Protein AF-A0A3L7VKY8-F1 (afdb_monomer)

Sequence (94 aa):
MIAQDALDLVRGVLFEVLVIAGPVMLIAMVVGLLLGVLQTAMQIQDTTVAIVPRLMLIGFALVLLLPWMAQRLVDYSRDLILDIPAVVSGNGSP

Radius of gyration: 21.09 Å; Cα contacts (8 Å, |Δi|>4): 16; chains: 1; bounding box: 46×22×63 Å

Structure (mmCIF, N/CA/C/O backbone):
data_AF-A0A3L7VKY8-F1
#
_entry.id   AF-A0A3L7VKY8-F1
#
loop_
_atom_site.group_PDB
_atom_site.id
_atom_site.type_symbol
_atom_site.label_atom_id
_atom_site.label_alt_id
_atom_site.label_comp_id
_atom_site.label_asym_id
_atom_site.label_entity_id
_atom_site.label_seq_id
_atom_site.pdbx_PDB_ins_code
_atom_site.Cartn_x
_atom_site.Cartn_y
_atom_site.Cartn_z
_atom_site.occupancy
_atom_site.B_iso_or_equiv
_atom_site.auth_seq_id
_atom_site.auth_comp_id
_atom_site.auth_asym_id
_atom_site.auth_atom_id
_atom_site.pdbx_PDB_model_num
ATOM 1 N N . MET A 1 1 ? 20.878 9.583 -26.443 1.00 57.47 1 MET A N 1
ATOM 2 C CA . MET A 1 1 ? 20.924 8.134 -26.171 1.00 57.47 1 MET A CA 1
ATOM 3 C C . MET A 1 1 ? 20.714 7.872 -24.690 1.00 57.47 1 MET A C 1
ATOM 5 O O . MET A 1 1 ? 19.560 7.923 -24.316 1.00 57.47 1 MET A O 1
ATOM 9 N N . ILE A 1 2 ? 21.732 7.838 -23.820 1.00 69.38 2 ILE A N 1
ATOM 10 C CA . ILE A 1 2 ? 21.561 7.524 -22.376 1.00 69.38 2 ILE A CA 1
ATOM 11 C C . ILE A 1 2 ? 20.489 8.334 -21.617 1.00 69.38 2 ILE A C 1
ATOM 13 O O . ILE A 1 2 ? 19.829 7.798 -20.734 1.00 69.38 2 ILE A O 1
ATOM 17 N N . ALA A 1 3 ? 20.286 9.613 -21.951 1.00 73.88 3 ALA A N 1
ATOM 18 C CA . ALA A 1 3 ? 19.243 10.425 -21.314 1.00 73.88 3 ALA A CA 1
ATOM 19 C C . ALA A 1 3 ? 17.811 10.053 -21.753 1.00 73.88 3 ALA A C 1
ATOM 21 O O . ALA A 1 3 ? 16.883 10.216 -20.971 1.00 73.88 3 ALA A O 1
ATOM 22 N N . GLN A 1 4 ? 17.624 9.570 -22.986 1.00 76.38 4 GLN A N 1
ATOM 23 C CA . GLN A 1 4 ? 16.317 9.134 -23.494 1.00 76.38 4 GLN A CA 1
ATOM 24 C C . GLN A 1 4 ? 15.975 7.743 -22.955 1.00 76.38 4 GLN A C 1
ATOM 26 O O . GLN A 1 4 ? 14.889 7.562 -22.420 1.00 76.38 4 GLN A O 1
ATOM 31 N N . ASP A 1 5 ? 16.948 6.829 -22.955 1.00 78.62 5 ASP A N 1
ATOM 32 C CA . ASP A 1 5 ? 16.776 5.474 -22.419 1.00 78.62 5 ASP A CA 1
ATOM 33 C C . ASP A 1 5 ? 16.416 5.510 -20.922 1.00 78.62 5 ASP A C 1
ATOM 35 O O . ASP A 1 5 ? 15.527 4.797 -20.461 1.00 78.62 5 ASP A O 1
ATOM 39 N N . ALA A 1 6 ? 17.042 6.415 -20.158 1.00 78.50 6 ALA A N 1
ATOM 40 C CA . ALA A 1 6 ? 16.701 6.634 -18.754 1.00 78.50 6 ALA A CA 1
ATOM 41 C C . ALA A 1 6 ? 15.267 7.166 -18.562 1.00 78.50 6 ALA A C 1
ATOM 43 O O . ALA A 1 6 ? 14.591 6.773 -17.611 1.00 78.50 6 ALA A O 1
ATOM 44 N N . LEU A 1 7 ? 14.790 8.050 -19.446 1.00 85.06 7 LEU A N 1
ATOM 45 C CA . LEU A 1 7 ? 13.429 8.592 -19.375 1.00 85.06 7 LEU A CA 1
ATOM 46 C C . LEU A 1 7 ? 12.374 7.534 -19.704 1.00 85.06 7 LEU A C 1
ATOM 48 O O . LEU A 1 7 ? 11.348 7.477 -19.023 1.00 85.06 7 LEU A O 1
ATOM 52 N N . ASP A 1 8 ? 12.629 6.686 -20.698 1.00 84.31 8 ASP A N 1
ATOM 53 C CA . ASP A 1 8 ? 11.716 5.605 -21.073 1.00 84.31 8 ASP A CA 1
ATOM 54 C C . ASP A 1 8 ? 11.623 4.542 -19.972 1.00 84.31 8 ASP A C 1
ATOM 56 O O . ASP A 1 8 ? 10.520 4.112 -19.621 1.00 84.31 8 ASP A O 1
ATOM 60 N N . LEU A 1 9 ? 12.749 4.218 -19.328 1.00 82.62 9 LEU A N 1
ATOM 61 C CA . LEU A 1 9 ? 12.781 3.333 -18.164 1.00 82.62 9 LEU A CA 1
ATOM 62 C C . LEU A 1 9 ? 11.924 3.888 -17.018 1.00 82.62 9 LEU A C 1
ATOM 64 O O . LEU A 1 9 ? 11.038 3.207 -16.504 1.00 82.62 9 LEU A O 1
ATOM 68 N N . VAL A 1 10 ? 12.144 5.157 -16.652 1.00 84.25 10 VAL A N 1
ATOM 69 C CA . VAL A 1 10 ? 11.392 5.836 -15.584 1.00 84.25 10 VAL A CA 1
ATOM 70 C C . VAL A 1 10 ? 9.901 5.889 -15.912 1.00 84.25 10 VAL A C 1
ATOM 72 O O . VAL A 1 10 ? 9.071 5.668 -15.031 1.00 84.25 10 VAL A O 1
ATOM 75 N N . ARG A 1 11 ? 9.535 6.136 -17.174 1.00 86.69 11 ARG A N 1
ATOM 76 C CA . ARG A 1 11 ? 8.137 6.120 -17.614 1.00 86.69 11 ARG A CA 1
ATOM 77 C C . ARG A 1 11 ? 7.505 4.737 -17.457 1.00 86.69 11 ARG A C 1
ATOM 79 O O . ARG A 1 11 ? 6.369 4.659 -16.993 1.00 86.69 11 ARG A O 1
ATOM 86 N N . GLY A 1 12 ? 8.231 3.673 -17.803 1.00 84.25 12 GLY A N 1
ATOM 87 C CA . GLY A 1 12 ? 7.794 2.290 -17.600 1.00 84.25 12 GLY A CA 1
ATOM 88 C C . GLY A 1 12 ? 7.560 1.973 -16.122 1.00 84.25 12 GLY A C 1
ATOM 89 O O . GLY A 1 12 ? 6.490 1.481 -15.769 1.00 84.25 12 GLY A O 1
ATOM 90 N N . VAL A 1 13 ? 8.503 2.354 -15.250 1.00 84.31 13 VAL A N 1
ATOM 91 C CA . VAL A 1 13 ? 8.358 2.204 -13.789 1.00 84.31 13 VAL A CA 1
ATOM 92 C C . VAL A 1 13 ? 7.109 2.933 -13.293 1.00 84.31 13 VAL A C 1
ATOM 94 O O . VAL A 1 13 ? 6.303 2.362 -12.565 1.00 84.31 13 VAL A O 1
ATOM 97 N N . LEU A 1 14 ? 6.929 4.200 -13.682 1.00 87.25 14 LEU A N 1
ATOM 98 C CA . LEU A 1 14 ? 5.791 5.009 -13.240 1.00 87.25 14 LEU A CA 1
ATOM 99 C C . LEU A 1 14 ? 4.454 4.412 -13.685 1.00 87.25 14 LEU A C 1
ATOM 101 O O . LEU A 1 14 ? 3.488 4.449 -12.923 1.00 87.25 14 LEU A O 1
ATOM 105 N N . PHE A 1 15 ? 4.393 3.859 -14.897 1.00 88.38 15 PHE A N 1
ATOM 106 C CA . PHE A 1 15 ? 3.186 3.217 -15.400 1.00 88.38 15 PHE A CA 1
ATOM 107 C C . PHE A 1 15 ? 2.871 1.928 -14.636 1.00 88.38 15 PHE A C 1
ATOM 109 O O . PHE A 1 15 ? 1.730 1.741 -14.217 1.00 88.38 15 PHE A O 1
ATOM 116 N N . GLU A 1 16 ? 3.874 1.085 -14.376 1.00 86.06 16 GLU A N 1
ATOM 117 C CA . GLU A 1 16 ? 3.676 -0.137 -13.594 1.00 86.06 16 GLU A CA 1
ATOM 118 C C . GLU A 1 16 ? 3.227 0.194 -12.165 1.00 86.06 16 GLU A C 1
ATOM 120 O O . GLU A 1 16 ? 2.257 -0.374 -11.668 1.00 86.06 16 GLU A O 1
ATOM 125 N N . VAL A 1 17 ? 3.846 1.194 -11.527 1.00 86.19 17 VAL A N 1
ATOM 126 C CA . VAL A 1 17 ? 3.429 1.679 -10.202 1.00 86.19 17 VAL A CA 1
ATOM 127 C C . VAL A 1 17 ? 1.987 2.180 -10.224 1.00 86.19 17 VAL A C 1
ATOM 129 O O . VAL A 1 17 ? 1.241 1.902 -9.289 1.00 86.19 17 VAL A O 1
ATOM 132 N N . LEU A 1 18 ? 1.561 2.884 -11.276 1.00 88.44 18 LEU A N 1
ATOM 133 C CA . LEU A 1 18 ? 0.186 3.367 -11.402 1.00 88.44 18 LEU A CA 1
ATOM 134 C C . LEU A 1 18 ? -0.819 2.210 -11.537 1.00 88.44 18 LEU A C 1
ATOM 136 O O . LEU A 1 18 ? -1.870 2.227 -10.892 1.00 88.44 18 LEU A O 1
ATOM 140 N N . VAL A 1 19 ? -0.482 1.187 -12.328 1.00 86.25 19 VAL A N 1
ATOM 141 C CA . VAL A 1 19 ? -1.285 -0.038 -12.485 1.00 86.25 19 VAL A CA 1
ATOM 142 C C . VAL A 1 19 ? -1.348 -0.828 -11.179 1.00 86.25 19 VAL A C 1
ATOM 144 O O . VAL A 1 19 ? -2.412 -1.342 -10.836 1.00 86.25 19 VAL A O 1
ATOM 147 N N . ILE A 1 20 ? -0.249 -0.884 -10.421 1.00 86.06 20 ILE A N 1
ATOM 148 C CA . ILE A 1 20 ? -0.204 -1.496 -9.088 1.00 86.06 20 ILE A CA 1
ATOM 149 C C . ILE A 1 20 ? -1.067 -0.698 -8.100 1.00 86.06 20 ILE A C 1
ATOM 151 O O . ILE A 1 20 ? -1.863 -1.268 -7.354 1.00 86.06 20 ILE A O 1
ATOM 155 N N . ALA A 1 21 ? -0.943 0.630 -8.108 1.00 85.12 21 ALA A N 1
ATOM 156 C CA . ALA A 1 21 ? -1.634 1.516 -7.181 1.00 85.12 21 ALA A CA 1
ATOM 157 C C . ALA A 1 21 ? -3.156 1.509 -7.375 1.00 85.12 21 ALA A C 1
ATOM 159 O O . ALA A 1 21 ? -3.878 1.594 -6.387 1.00 85.12 21 ALA A O 1
ATOM 160 N N . GLY A 1 22 ? -3.661 1.363 -8.604 1.00 88.44 22 GLY A N 1
ATOM 161 C CA . GLY A 1 22 ? -5.100 1.371 -8.906 1.00 88.44 22 GLY A CA 1
ATOM 162 C C . GLY A 1 22 ? -5.952 0.430 -8.030 1.00 88.44 22 GLY A C 1
ATOM 163 O O . GLY A 1 22 ? -6.793 0.903 -7.259 1.00 88.44 22 GLY A O 1
ATOM 164 N N . PRO A 1 23 ? -5.759 -0.899 -8.099 1.00 82.06 23 PRO A N 1
ATOM 165 C CA . PRO A 1 23 ? -6.515 -1.852 -7.288 1.00 82.06 23 PRO A CA 1
ATOM 166 C C . PRO A 1 23 ? -6.161 -1.770 -5.798 1.00 82.06 23 PRO A C 1
ATOM 168 O O . PRO A 1 23 ? -7.050 -1.937 -4.965 1.00 82.06 23 PRO A O 1
ATOM 171 N N . VAL A 1 24 ? -4.909 -1.447 -5.443 1.00 84.94 24 VAL A N 1
ATOM 172 C CA . VAL A 1 24 ? -4.504 -1.225 -4.042 1.00 84.94 24 VAL A CA 1
ATOM 173 C C . VAL A 1 24 ? -5.337 -0.106 -3.417 1.00 84.94 24 VAL A C 1
ATOM 175 O O . VAL A 1 24 ? -5.861 -0.255 -2.315 1.00 84.94 24 VAL A O 1
ATOM 178 N N . MET A 1 25 ? -5.500 1.000 -4.139 1.00 89.19 25 MET A N 1
ATOM 179 C CA . MET A 1 25 ? -6.228 2.181 -3.689 1.00 89.19 25 MET A CA 1
ATOM 180 C C . MET A 1 25 ? -7.731 1.907 -3.576 1.00 89.19 25 MET A C 1
ATOM 182 O O . MET A 1 25 ? -8.353 2.335 -2.605 1.00 89.19 25 MET A O 1
ATOM 186 N N . LEU A 1 26 ? -8.304 1.129 -4.501 1.00 88.56 26 LEU A N 1
ATOM 187 C CA . LEU A 1 26 ? -9.702 0.694 -4.427 1.00 88.56 26 LEU A CA 1
ATOM 188 C C . LEU A 1 26 ? -9.947 -0.169 -3.182 1.00 88.56 26 LEU A C 1
ATOM 190 O O . LEU A 1 26 ? -10.880 0.099 -2.424 1.00 88.56 26 LEU A O 1
ATOM 194 N N . ILE A 1 27 ? -9.085 -1.158 -2.923 1.00 85.19 27 ILE A N 1
ATOM 195 C CA . ILE A 1 27 ? -9.211 -2.004 -1.730 1.00 85.19 27 ILE A CA 1
ATOM 196 C C . ILE A 1 27 ? -9.014 -1.171 -0.460 1.00 85.19 27 ILE A C 1
ATOM 198 O O . ILE A 1 27 ? -9.810 -1.284 0.471 1.00 85.19 27 ILE A O 1
ATOM 202 N N . ALA A 1 28 ? -8.014 -0.287 -0.427 1.00 84.75 28 ALA A N 1
ATOM 203 C CA . ALA A 1 28 ? -7.781 0.611 0.701 1.00 84.75 28 ALA A CA 1
ATOM 204 C C . ALA A 1 28 ? -8.993 1.515 0.978 1.00 84.75 28 ALA A C 1
ATOM 206 O O . ALA A 1 28 ? -9.338 1.736 2.138 1.00 84.75 28 ALA A O 1
ATOM 207 N N . MET A 1 29 ? -9.677 1.990 -0.067 1.00 90.75 29 MET A N 1
ATOM 208 C CA . MET A 1 29 ? -10.887 2.799 0.064 1.00 90.75 29 MET A CA 1
ATOM 209 C C . MET A 1 29 ? -12.047 1.993 0.656 1.00 90.75 29 MET A C 1
ATOM 211 O O . MET A 1 29 ? -12.692 2.455 1.595 1.00 90.75 29 MET A O 1
ATOM 215 N N . VAL A 1 30 ? -12.292 0.776 0.157 1.00 89.19 30 VAL A N 1
ATOM 216 C CA . VAL A 1 30 ? -13.350 -0.111 0.673 1.00 89.19 30 VAL A CA 1
ATOM 217 C C . VAL A 1 30 ? -13.080 -0.490 2.128 1.00 89.19 30 VAL A C 1
ATOM 219 O O . VAL A 1 30 ? -13.964 -0.373 2.974 1.00 89.19 30 VAL A O 1
ATOM 222 N N . VAL A 1 31 ? -11.849 -0.891 2.445 1.00 85.25 31 VAL A N 1
ATOM 223 C CA . VAL A 1 31 ? -11.443 -1.255 3.810 1.00 85.25 3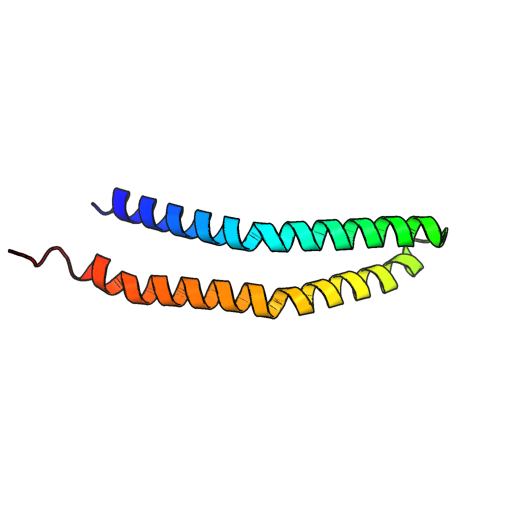1 VAL A CA 1
ATOM 224 C C . VAL A 1 31 ? -11.518 -0.045 4.741 1.00 85.25 31 VAL A C 1
ATOM 226 O O . VAL A 1 31 ? -12.024 -0.164 5.855 1.00 85.25 31 VAL A O 1
ATOM 229 N N . GLY A 1 32 ? -11.072 1.130 4.290 1.00 84.50 32 GLY A N 1
ATOM 230 C CA . GLY A 1 32 ? -11.158 2.378 5.049 1.00 84.50 32 GLY A CA 1
ATOM 231 C C . GLY A 1 32 ? -12.600 2.794 5.337 1.00 84.50 32 GLY A C 1
ATOM 232 O O . GLY A 1 32 ? -12.912 3.184 6.462 1.00 84.50 32 GLY A O 1
ATOM 233 N N . LEU A 1 33 ? -13.494 2.639 4.358 1.00 88.81 33 LEU A N 1
ATOM 234 C CA . LEU A 1 33 ? -14.922 2.897 4.523 1.00 88.81 33 LEU A CA 1
ATOM 235 C C . LEU A 1 33 ? -15.555 1.931 5.531 1.00 88.81 33 LEU A C 1
ATOM 237 O O . LEU A 1 33 ? -16.239 2.373 6.452 1.00 88.81 33 LEU A O 1
ATOM 241 N N . LEU A 1 34 ? -15.296 0.626 5.393 1.00 85.44 34 LEU A N 1
ATOM 242 C CA . LEU A 1 34 ? -15.786 -0.393 6.326 1.00 85.44 34 LEU A CA 1
ATOM 243 C C . LEU A 1 34 ? -15.310 -0.111 7.753 1.00 85.44 34 LEU A C 1
ATOM 245 O O . LEU A 1 34 ? -16.106 -0.156 8.688 1.00 85.44 34 LEU A O 1
ATOM 249 N N . LEU A 1 35 ? -14.034 0.243 7.918 1.00 81.44 35 LEU A N 1
ATOM 250 C CA . LEU A 1 35 ? -13.468 0.625 9.209 1.00 81.44 35 LEU A CA 1
ATOM 251 C C . LEU A 1 35 ? -14.148 1.857 9.807 1.00 81.44 35 LEU A C 1
ATOM 253 O O . LEU A 1 35 ? -14.462 1.844 10.995 1.00 81.44 35 LEU A O 1
ATOM 257 N N . GLY A 1 36 ? -14.404 2.889 8.999 1.00 82.69 36 GLY A N 1
ATOM 258 C CA . GLY A 1 36 ? -15.100 4.096 9.445 1.00 82.69 36 GLY A CA 1
ATOM 259 C C . GLY A 1 36 ? -16.514 3.792 9.940 1.00 82.69 36 GLY A C 1
ATOM 260 O O . GLY A 1 36 ? -16.890 4.213 11.031 1.00 82.69 36 GLY A O 1
ATOM 261 N N . VAL A 1 37 ? -17.266 2.981 9.189 1.00 86.00 37 VAL A N 1
ATOM 262 C CA . VAL A 1 37 ? -18.623 2.567 9.576 1.00 86.00 37 VAL A CA 1
ATOM 263 C C . VAL A 1 37 ? -18.603 1.717 10.845 1.00 86.00 37 VAL A C 1
ATOM 265 O O . VAL A 1 37 ? -19.397 1.967 11.746 1.00 86.00 37 VAL A O 1
ATOM 268 N N . LEU A 1 38 ? -17.688 0.750 10.957 1.00 79.69 38 LEU A N 1
ATOM 269 C CA . LEU A 1 38 ? -17.555 -0.091 12.151 1.00 79.69 38 LEU A CA 1
ATOM 270 C C . LEU A 1 38 ? -17.176 0.730 13.391 1.00 79.69 38 LEU A C 1
ATOM 272 O O . LEU A 1 38 ? -17.714 0.490 14.472 1.00 79.69 38 LEU A O 1
ATOM 276 N N . GLN A 1 39 ? -16.301 1.725 13.226 1.00 72.69 39 GLN A N 1
ATOM 277 C CA . GLN A 1 39 ? -15.918 2.641 14.296 1.00 72.69 39 GLN A CA 1
ATOM 278 C C . GLN A 1 39 ? -17.113 3.477 14.775 1.00 72.69 39 GLN A C 1
ATOM 280 O O . GLN A 1 39 ? -17.312 3.620 15.979 1.00 72.69 39 GLN A O 1
ATOM 285 N N . THR A 1 40 ? -17.934 3.996 13.855 1.00 79.81 40 THR A N 1
ATOM 286 C CA . THR A 1 40 ? -19.148 4.750 14.207 1.00 79.81 40 THR A CA 1
ATOM 287 C C . TH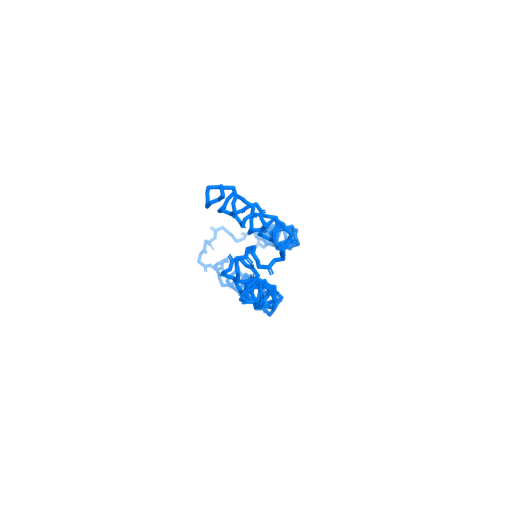R A 1 40 ? -20.232 3.851 14.811 1.00 79.81 40 THR A C 1
ATOM 289 O O . THR A 1 40 ? -20.864 4.232 15.794 1.00 79.81 40 THR A O 1
ATOM 292 N N . ALA A 1 41 ? -20.435 2.650 14.262 1.00 79.56 41 ALA A N 1
ATOM 293 C CA . ALA A 1 41 ? -21.500 1.735 14.669 1.00 79.56 41 ALA A CA 1
ATOM 294 C C . ALA A 1 41 ? -21.305 1.173 16.084 1.00 79.56 41 ALA A C 1
ATOM 296 O O . ALA A 1 41 ? -22.285 1.006 16.806 1.00 79.56 41 ALA A O 1
ATOM 297 N N . MET A 1 42 ? -20.064 0.909 16.509 1.00 76.56 42 MET A N 1
ATOM 298 C CA . MET A 1 42 ? -19.801 0.394 17.859 1.00 76.56 42 MET A CA 1
ATOM 299 C C . MET A 1 42 ? -19.857 1.467 18.960 1.00 76.56 42 MET A C 1
ATOM 301 O O . MET A 1 42 ? -19.753 1.113 20.128 1.00 76.56 42 MET A O 1
ATOM 305 N N . GLN A 1 43 ? -20.010 2.758 18.626 1.00 62.88 43 GLN A N 1
ATOM 306 C CA . GLN A 1 43 ? -19.999 3.879 19.587 1.00 62.88 43 GLN A CA 1
ATOM 307 C C . GLN A 1 43 ? -18.790 3.881 20.551 1.00 62.88 43 GLN A C 1
ATOM 309 O O . GLN A 1 43 ? -18.846 4.451 21.639 1.00 62.88 43 GLN A O 1
ATOM 314 N N . ILE A 1 44 ? -17.671 3.261 20.162 1.00 62.94 44 ILE A N 1
ATOM 315 C CA . ILE A 1 44 ? -16.455 3.205 20.978 1.00 62.94 44 ILE A CA 1
ATOM 316 C C . ILE A 1 44 ? -15.734 4.553 20.838 1.00 62.94 44 ILE A C 1
ATOM 318 O O . ILE A 1 44 ? -15.059 4.804 19.840 1.00 62.94 44 ILE A O 1
ATOM 322 N N . GLN A 1 45 ? -15.880 5.429 21.835 1.00 58.75 45 GLN A N 1
ATOM 323 C CA . GLN A 1 45 ? -15.081 6.659 21.963 1.00 58.75 45 GLN A CA 1
ATOM 324 C C . GLN A 1 45 ? -13.699 6.409 22.594 1.00 58.75 45 GLN A C 1
ATOM 326 O O . GLN A 1 45 ? -12.838 7.284 22.531 1.00 58.75 45 GLN A O 1
ATOM 331 N N . ASP A 1 46 ? -13.451 5.210 23.133 1.00 67.31 46 ASP A N 1
ATOM 332 C CA . ASP A 1 46 ? -12.142 4.805 23.647 1.00 67.31 46 ASP A CA 1
ATOM 333 C C . ASP A 1 46 ? -11.246 4.261 22.527 1.00 67.31 46 ASP A C 1
ATOM 335 O O . ASP A 1 46 ? -11.361 3.114 22.080 1.00 67.31 46 ASP A O 1
ATOM 339 N N . THR A 1 47 ? -10.292 5.085 22.095 1.00 63.16 47 THR A N 1
ATOM 340 C CA . THR A 1 47 ? -9.308 4.765 21.049 1.00 63.16 47 THR A CA 1
ATOM 341 C C . THR A 1 47 ? -8.543 3.462 21.307 1.00 63.16 47 THR A C 1
ATOM 343 O O . THR A 1 47 ? -8.154 2.802 20.348 1.00 63.16 47 THR A O 1
ATOM 346 N N . THR A 1 48 ? -8.385 3.032 22.563 1.00 74.06 48 THR A N 1
ATOM 347 C CA . THR A 1 48 ? -7.683 1.790 22.936 1.00 74.06 48 THR A CA 1
ATOM 348 C C . THR A 1 48 ? -8.389 0.523 22.442 1.00 74.06 48 THR A C 1
ATOM 350 O O . THR A 1 48 ? -7.733 -0.380 21.924 1.00 74.06 48 THR A O 1
ATOM 353 N N . VAL A 1 49 ? -9.720 0.446 22.549 1.00 74.00 49 VAL A N 1
ATOM 354 C CA . VAL A 1 49 ? -10.482 -0.753 22.142 1.00 74.00 49 VAL A CA 1
ATOM 355 C C . VAL A 1 49 ? -10.646 -0.804 20.622 1.00 74.00 49 VAL A C 1
ATOM 357 O O . VAL A 1 49 ? -10.614 -1.882 20.035 1.00 74.00 49 VAL A O 1
ATOM 360 N N . ALA A 1 50 ? -10.734 0.357 19.964 1.00 72.12 50 ALA A N 1
ATOM 361 C CA . ALA A 1 50 ? -10.843 0.455 18.508 1.00 72.12 50 ALA A CA 1
ATOM 362 C C . ALA A 1 50 ? -9.530 0.127 17.758 1.00 72.12 50 ALA A C 1
ATOM 364 O O . ALA A 1 50 ? -9.570 -0.197 16.569 1.00 72.12 50 ALA A O 1
ATOM 365 N N . ILE A 1 51 ? -8.369 0.169 18.428 1.00 78.62 51 ILE A N 1
ATOM 366 C CA . ILE A 1 51 ? -7.067 -0.160 17.818 1.00 78.62 51 ILE A CA 1
ATOM 367 C C . ILE A 1 51 ? -6.988 -1.632 17.396 1.00 78.62 51 ILE A C 1
ATOM 369 O O . ILE A 1 51 ? -6.506 -1.920 16.302 1.00 78.62 51 ILE A O 1
ATOM 373 N N . VAL A 1 52 ? -7.477 -2.558 18.225 1.00 84.00 52 VAL A N 1
ATOM 374 C CA . VAL A 1 52 ? -7.369 -4.008 17.977 1.00 84.00 52 VAL A CA 1
ATOM 375 C C . VAL A 1 52 ? -8.111 -4.452 16.704 1.00 84.00 52 VAL A C 1
ATOM 377 O O . VAL A 1 52 ? -7.463 -5.017 15.819 1.00 84.00 52 VAL A O 1
ATOM 380 N N . PRO A 1 53 ? -9.422 -4.176 16.533 1.00 77.50 53 PRO A N 1
ATOM 381 C CA . PRO A 1 53 ? -10.135 -4.554 15.316 1.00 77.50 53 PRO A CA 1
ATOM 382 C C . PRO A 1 53 ? -9.591 -3.820 14.084 1.00 77.50 53 PRO A C 1
ATOM 384 O O . PRO A 1 53 ? -9.496 -4.421 13.013 1.00 77.50 53 PRO A O 1
ATOM 387 N N . ARG A 1 54 ? -9.145 -2.560 14.226 1.00 80.00 54 ARG A N 1
ATOM 388 C CA . ARG A 1 54 ? -8.509 -1.812 13.131 1.00 80.00 54 ARG A CA 1
ATOM 389 C C . ARG A 1 54 ? -7.212 -2.471 12.664 1.00 80.00 54 ARG A C 1
ATOM 391 O O . ARG A 1 54 ? -7.002 -2.596 11.459 1.00 80.00 54 ARG A O 1
ATOM 398 N N . LEU A 1 55 ? -6.364 -2.913 13.592 1.00 85.69 55 LEU A N 1
ATOM 399 C CA . LEU A 1 55 ? -5.103 -3.579 13.272 1.00 85.69 55 LEU A CA 1
ATOM 400 C C . LEU A 1 55 ? -5.336 -4.942 12.611 1.00 85.69 55 LEU A C 1
ATOM 402 O O . LEU A 1 55 ? -4.664 -5.255 11.632 1.00 85.69 55 LEU A O 1
ATOM 406 N N . MET A 1 56 ? -6.315 -5.720 13.087 1.00 86.56 56 MET A N 1
ATOM 407 C CA . MET A 1 56 ? -6.686 -6.992 12.455 1.00 86.56 56 MET A CA 1
ATOM 408 C C . MET A 1 56 ? -7.179 -6.801 11.019 1.00 86.56 56 MET A C 1
ATOM 410 O O . MET A 1 56 ? -6.744 -7.523 10.127 1.00 86.56 56 MET A O 1
ATOM 414 N N . LEU A 1 57 ? -8.041 -5.812 10.775 1.00 84.50 57 LEU A N 1
ATOM 415 C CA . LEU A 1 57 ? -8.580 -5.523 9.443 1.00 84.50 57 LEU A CA 1
ATOM 416 C C . LEU A 1 57 ? -7.502 -5.024 8.472 1.00 84.50 57 LEU A C 1
ATOM 418 O O . LEU A 1 57 ? -7.423 -5.517 7.348 1.00 84.50 57 LEU A O 1
ATOM 422 N N . ILE A 1 58 ? -6.641 -4.093 8.902 1.00 83.06 58 ILE A N 1
ATOM 423 C CA . ILE A 1 58 ? -5.512 -3.618 8.084 1.00 83.06 58 ILE A CA 1
ATOM 424 C C . ILE A 1 58 ? -4.516 -4.753 7.835 1.00 83.06 58 ILE A C 1
ATOM 426 O O . ILE A 1 58 ? -4.049 -4.908 6.712 1.00 83.06 58 ILE A O 1
ATOM 430 N N . GLY A 1 59 ? -4.216 -5.567 8.851 1.00 88.50 59 GLY A N 1
ATOM 431 C CA . GLY A 1 59 ? -3.337 -6.726 8.718 1.00 88.50 59 GLY A CA 1
ATOM 432 C C . GLY A 1 59 ? -3.883 -7.749 7.725 1.00 88.50 59 GLY A C 1
ATOM 433 O O . GLY A 1 59 ? -3.153 -8.198 6.847 1.00 88.50 59 GLY A O 1
ATOM 434 N N . PHE A 1 60 ? -5.177 -8.060 7.801 1.00 87.75 60 PHE A N 1
ATOM 435 C CA . PHE A 1 60 ? -5.831 -8.969 6.863 1.00 87.75 60 PHE A CA 1
ATOM 436 C C . PHE A 1 60 ? -5.815 -8.422 5.433 1.00 87.75 60 PHE A C 1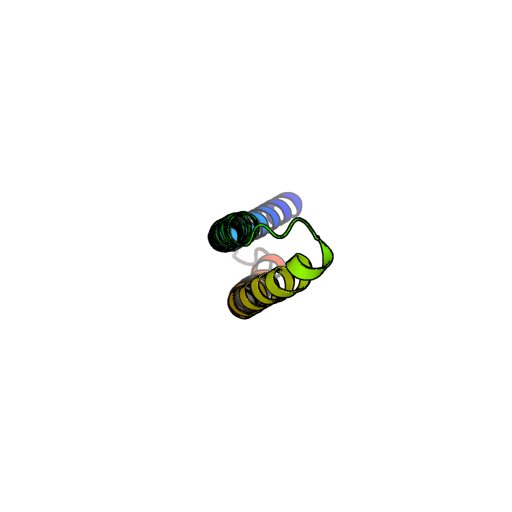
ATOM 438 O O . PHE A 1 60 ? -5.452 -9.143 4.507 1.00 87.75 60 PHE A O 1
ATOM 445 N N . ALA A 1 61 ? -6.140 -7.136 5.254 1.00 84.19 61 ALA A N 1
ATOM 446 C CA . ALA A 1 61 ? -6.046 -6.477 3.957 1.00 84.19 61 ALA A CA 1
ATOM 447 C C . ALA A 1 61 ? -4.610 -6.537 3.414 1.00 84.19 61 ALA A C 1
ATOM 449 O O . ALA A 1 61 ? -4.401 -6.973 2.288 1.00 84.19 61 ALA A O 1
ATOM 450 N N . LEU A 1 62 ? -3.610 -6.187 4.228 1.00 84.81 62 LEU A N 1
ATOM 451 C CA . LEU A 1 62 ? -2.206 -6.213 3.828 1.00 84.81 62 LEU A CA 1
ATOM 452 C C . LEU A 1 62 ? -1.772 -7.613 3.384 1.00 84.81 62 LEU A C 1
ATOM 454 O O . LEU A 1 62 ? -1.165 -7.733 2.328 1.00 84.81 62 LEU A O 1
ATOM 458 N N . VAL A 1 63 ? -2.119 -8.663 4.137 1.00 89.31 63 VAL A N 1
ATOM 459 C CA . VAL A 1 63 ? -1.805 -10.060 3.783 1.00 89.31 63 VAL A CA 1
ATOM 460 C C . VAL A 1 63 ? -2.460 -10.470 2.463 1.00 89.31 63 VAL A C 1
ATOM 462 O O . VAL A 1 63 ? -1.837 -11.182 1.680 1.00 89.31 63 VAL A O 1
ATOM 465 N N . LEU A 1 64 ? -3.677 -9.998 2.183 1.00 84.88 64 LEU A N 1
ATOM 466 C CA . LEU A 1 64 ? -4.364 -10.261 0.916 1.00 84.88 64 LEU A CA 1
ATOM 467 C C . LEU A 1 64 ? -3.704 -9.542 -0.270 1.00 84.88 64 LEU A C 1
ATOM 469 O O . LEU A 1 64 ? -3.604 -10.112 -1.355 1.00 84.88 64 LEU A O 1
ATOM 473 N N . LEU A 1 65 ? -3.253 -8.299 -0.071 1.00 83.62 65 LEU A N 1
ATOM 474 C CA . LEU A 1 65 ? -2.586 -7.509 -1.112 1.00 83.62 65 LEU A CA 1
ATOM 475 C C . LEU A 1 65 ? -1.122 -7.914 -1.331 1.00 83.62 65 LEU A C 1
ATOM 477 O O . LEU A 1 65 ? -0.604 -7.745 -2.436 1.00 83.62 65 LEU A O 1
ATOM 481 N N . LEU A 1 66 ? -0.461 -8.464 -0.309 1.00 86.44 66 LEU A N 1
ATOM 482 C CA . LEU A 1 66 ? 0.956 -8.825 -0.331 1.00 86.44 66 LEU A CA 1
ATOM 483 C C . LEU A 1 66 ? 1.356 -9.724 -1.517 1.00 86.44 66 LEU A C 1
ATOM 485 O O . LEU A 1 66 ? 2.279 -9.341 -2.237 1.00 86.44 66 LEU A O 1
ATOM 489 N N . PRO A 1 67 ? 0.705 -10.882 -1.771 1.00 86.81 67 PRO A N 1
ATOM 490 C CA . PRO A 1 67 ? 1.106 -11.768 -2.863 1.00 86.81 67 PRO A CA 1
ATOM 491 C C . PRO A 1 67 ? 0.941 -11.104 -4.230 1.00 86.81 67 PRO A C 1
ATOM 493 O O . PRO A 1 67 ? 1.786 -11.284 -5.101 1.00 86.81 67 PRO A O 1
ATOM 496 N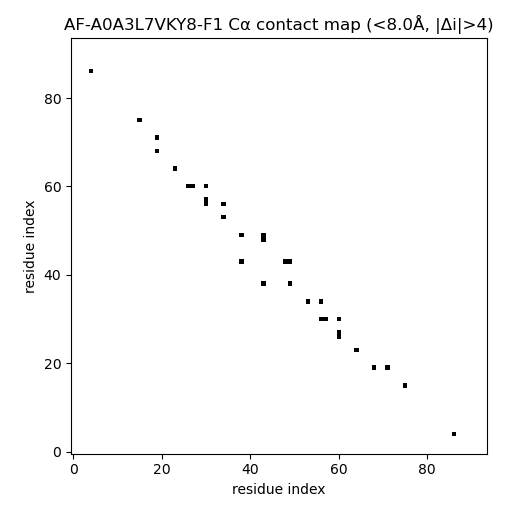 N . TRP A 1 68 ? -0.107 -10.300 -4.409 1.00 84.56 68 TRP A N 1
ATOM 497 C CA . TRP A 1 68 ? -0.379 -9.631 -5.676 1.00 84.56 68 TRP A CA 1
ATOM 498 C C . TRP A 1 68 ? 0.633 -8.514 -5.972 1.00 84.56 68 TRP A C 1
ATOM 500 O O . TRP A 1 68 ?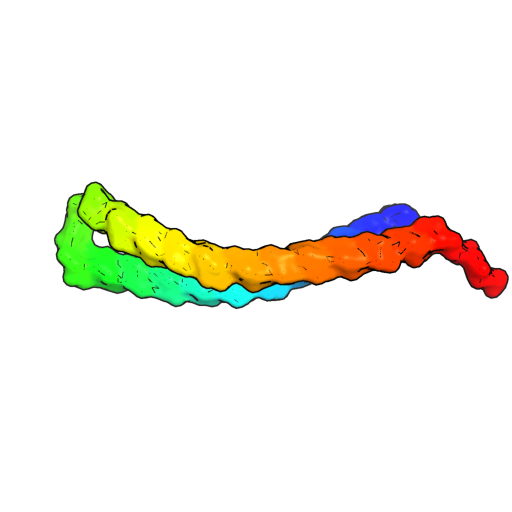 1.176 -8.442 -7.074 1.00 84.56 68 TRP A O 1
ATOM 510 N N . MET A 1 69 ? 0.948 -7.679 -4.974 1.00 83.38 69 MET A N 1
ATOM 511 C CA . MET A 1 69 ? 1.988 -6.652 -5.104 1.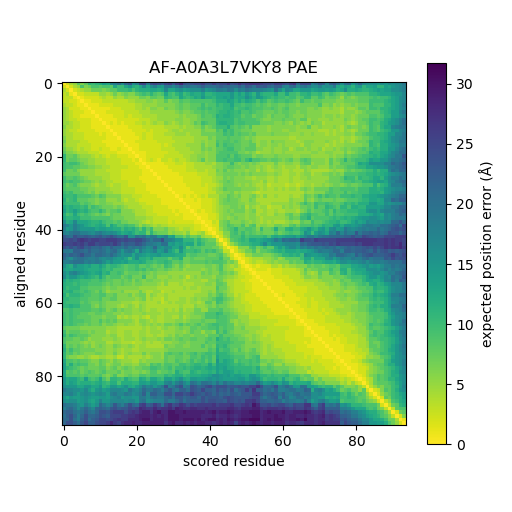00 83.38 69 MET A CA 1
ATOM 512 C C . MET A 1 69 ? 3.365 -7.280 -5.348 1.00 83.38 69 MET A C 1
ATOM 514 O O . MET A 1 69 ? 4.128 -6.789 -6.177 1.00 83.38 69 MET A O 1
ATOM 518 N N . ALA A 1 70 ? 3.671 -8.380 -4.653 1.00 86.31 70 ALA A N 1
ATOM 519 C CA . ALA A 1 70 ? 4.927 -9.101 -4.819 1.00 86.31 70 ALA A CA 1
ATOM 520 C C . ALA A 1 70 ? 5.062 -9.706 -6.224 1.00 86.31 70 ALA A C 1
ATOM 522 O O . ALA A 1 70 ? 6.120 -9.568 -6.829 1.00 86.31 70 ALA A O 1
ATOM 523 N N . GLN A 1 71 ? 4.000 -10.315 -6.767 1.00 86.94 71 GLN A N 1
ATOM 524 C CA . GLN A 1 71 ? 3.987 -10.835 -8.140 1.00 86.94 71 GLN A CA 1
ATOM 525 C C . GLN A 1 71 ? 4.310 -9.738 -9.153 1.00 86.94 71 GLN A C 1
ATOM 527 O O . GLN A 1 71 ? 5.247 -9.885 -9.926 1.00 86.94 71 GLN A O 1
ATOM 532 N N . ARG A 1 72 ? 3.623 -8.595 -9.073 1.00 85.19 72 ARG A N 1
ATOM 533 C CA . ARG A 1 72 ? 3.851 -7.467 -9.986 1.00 85.19 72 ARG A CA 1
ATOM 534 C C . ARG A 1 72 ? 5.264 -6.907 -9.921 1.00 85.19 72 ARG A C 1
ATOM 536 O O . ARG A 1 72 ? 5.861 -6.616 -10.951 1.00 85.19 72 ARG A O 1
ATOM 543 N N . LEU A 1 73 ? 5.814 -6.783 -8.716 1.00 84.06 73 LEU A N 1
ATOM 544 C CA . LEU A 1 73 ? 7.176 -6.291 -8.535 1.00 84.06 73 LEU A CA 1
ATOM 545 C C . LEU A 1 73 ? 8.214 -7.267 -9.110 1.00 84.06 73 LEU A C 1
ATOM 547 O O . LEU A 1 73 ? 9.209 -6.835 -9.694 1.00 84.06 73 LEU A O 1
ATOM 551 N N . VAL A 1 74 ? 7.979 -8.574 -8.955 1.00 87.62 74 VAL A N 1
ATOM 552 C CA . VAL A 1 74 ? 8.836 -9.632 -9.505 1.00 87.62 74 VAL A CA 1
ATOM 553 C C . VAL A 1 74 ? 8.725 -9.688 -11.026 1.00 87.62 74 VAL A C 1
ATOM 555 O O . VAL A 1 74 ? 9.760 -9.755 -11.684 1.00 87.62 74 VAL A O 1
ATOM 558 N N . ASP A 1 75 ? 7.514 -9.611 -11.578 1.00 85.00 75 ASP A N 1
ATOM 559 C CA . ASP A 1 75 ? 7.263 -9.598 -13.022 1.00 85.00 75 ASP A CA 1
ATOM 560 C C . ASP A 1 75 ? 7.956 -8.397 -13.671 1.00 85.00 75 ASP A C 1
ATOM 562 O O . ASP A 1 75 ? 8.774 -8.570 -14.570 1.00 85.00 75 ASP A O 1
ATOM 566 N N . TYR A 1 76 ? 7.756 -7.196 -13.122 1.00 82.50 76 TYR A N 1
ATOM 567 C CA . TYR A 1 76 ? 8.424 -5.991 -13.607 1.00 82.50 76 TYR A CA 1
ATOM 568 C C . TYR A 1 76 ? 9.951 -6.073 -13.498 1.00 82.50 76 TYR A C 1
ATOM 570 O O . TYR A 1 76 ? 10.666 -5.715 -14.429 1.00 82.50 76 TYR A O 1
ATOM 578 N N . SER A 1 77 ? 10.477 -6.572 -12.373 1.00 82.38 77 SER A N 1
ATOM 579 C CA . SER A 1 77 ? 11.927 -6.754 -12.206 1.00 82.38 77 SER A CA 1
ATOM 580 C C . SER A 1 77 ? 12.489 -7.758 -13.211 1.00 82.38 77 SER A C 1
ATOM 582 O O . SER A 1 77 ? 13.607 -7.589 -13.692 1.00 82.38 77 SER A O 1
ATOM 584 N N . ARG A 1 78 ? 11.728 -8.807 -13.535 1.00 82.88 78 ARG A N 1
ATOM 585 C CA . ARG A 1 78 ? 12.115 -9.816 -14.517 1.00 82.88 78 ARG A CA 1
ATOM 586 C C . ARG A 1 78 ? 12.136 -9.229 -15.922 1.00 82.88 78 ARG A C 1
ATOM 588 O O . ARG A 1 78 ? 13.131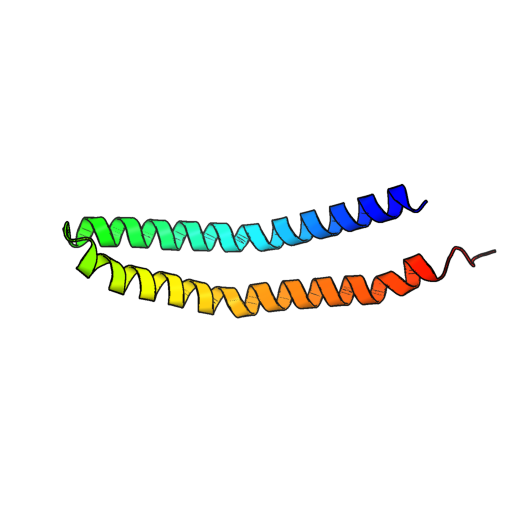 -9.423 -16.613 1.00 82.88 78 ARG A O 1
ATOM 595 N N . ASP A 1 79 ? 11.101 -8.490 -16.300 1.00 81.06 79 ASP A N 1
ATOM 596 C CA . ASP A 1 79 ? 11.031 -7.801 -17.589 1.00 81.06 79 ASP A CA 1
ATOM 597 C C . ASP A 1 79 ? 12.175 -6.793 -17.720 1.00 81.06 79 ASP A C 1
ATOM 599 O O . ASP A 1 79 ? 12.904 -6.817 -18.706 1.00 81.06 79 ASP A O 1
ATOM 603 N N . LEU A 1 80 ? 12.441 -6.011 -16.669 1.00 79.12 80 LEU A N 1
ATOM 604 C CA . LEU A 1 80 ? 13.555 -5.067 -16.621 1.00 79.12 80 LEU A CA 1
ATOM 605 C C . LEU A 1 80 ? 14.912 -5.764 -16.808 1.00 79.12 80 LEU A C 1
ATOM 607 O O . LEU A 1 80 ? 15.725 -5.325 -17.615 1.00 79.12 80 LEU A O 1
ATOM 611 N N . ILE A 1 81 ? 15.170 -6.864 -16.092 1.00 78.56 81 ILE A N 1
ATOM 612 C CA . ILE A 1 81 ? 16.433 -7.616 -16.198 1.00 78.56 81 ILE A CA 1
ATOM 613 C C . ILE A 1 81 ? 16.597 -8.256 -17.582 1.00 78.56 81 ILE A C 1
ATOM 615 O O . ILE A 1 81 ? 17.722 -8.347 -18.072 1.00 78.56 81 ILE A O 1
ATOM 619 N N . LEU A 1 82 ? 15.505 -8.693 -18.214 1.00 76.19 82 LEU A N 1
ATOM 620 C CA . LEU A 1 82 ? 15.520 -9.262 -19.563 1.00 76.19 82 LEU A CA 1
ATOM 621 C C . LEU A 1 82 ? 15.692 -8.200 -20.660 1.00 76.19 82 LEU A C 1
ATOM 623 O O . LEU A 1 82 ? 16.233 -8.532 -21.714 1.00 76.19 82 LEU A O 1
ATOM 627 N N . ASP A 1 83 ? 15.313 -6.946 -20.398 1.00 69.56 83 ASP A N 1
ATOM 628 C CA . ASP A 1 83 ? 15.491 -5.812 -21.318 1.00 69.56 83 ASP A CA 1
ATOM 629 C C . ASP A 1 83 ? 16.865 -5.124 -21.181 1.00 69.56 83 ASP A C 1
ATOM 631 O O . ASP A 1 83 ? 17.368 -4.538 -22.140 1.00 69.56 83 ASP A O 1
ATOM 635 N N . ILE A 1 84 ? 17.548 -5.239 -20.031 1.00 63.09 84 ILE A N 1
ATOM 636 C CA . ILE A 1 84 ? 18.914 -4.704 -19.836 1.00 63.09 84 ILE A CA 1
ATOM 637 C C . ILE A 1 84 ? 19.920 -5.186 -20.911 1.00 63.09 84 ILE A C 1
ATOM 639 O O . ILE A 1 84 ? 20.689 -4.354 -21.403 1.00 63.09 84 ILE A O 1
ATOM 643 N N . PRO A 1 85 ? 19.940 -6.468 -21.340 1.00 59.69 85 PRO A N 1
ATOM 644 C CA . PRO A 1 85 ? 20.757 -6.925 -22.462 1.00 59.69 85 PRO A CA 1
ATOM 645 C C . PRO A 1 85 ? 20.464 -6.190 -23.773 1.00 59.69 85 PRO A C 1
ATOM 647 O O . PRO A 1 85 ? 21.394 -5.978 -24.543 1.00 59.69 85 PRO A O 1
ATOM 650 N N . ALA A 1 86 ? 19.221 -5.768 -24.033 1.00 57.66 86 ALA A N 1
ATOM 651 C CA . ALA A 1 86 ? 18.862 -5.033 -25.248 1.00 57.66 86 ALA A CA 1
ATOM 652 C C . ALA A 1 86 ? 19.434 -3.605 -25.230 1.00 57.66 86 ALA A C 1
ATOM 654 O O . ALA A 1 86 ? 19.980 -3.151 -26.235 1.00 57.66 86 ALA A O 1
ATOM 655 N N . VAL A 1 87 ? 19.415 -2.946 -24.066 1.00 58.19 87 VAL A N 1
ATOM 656 C CA . VAL A 1 87 ? 19.997 -1.605 -23.864 1.00 58.19 87 VAL A CA 1
ATOM 657 C C . VAL A 1 87 ? 21.535 -1.6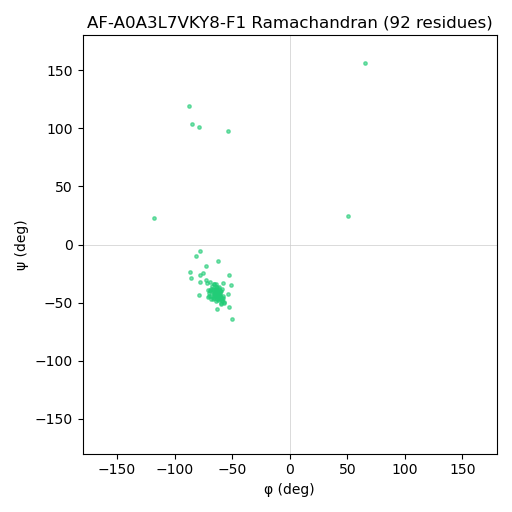41 -23.870 1.00 58.19 87 VAL A C 1
ATOM 659 O O . VAL A 1 87 ? 22.180 -0.711 -24.353 1.00 58.19 87 VAL A O 1
ATOM 662 N N . VAL A 1 88 ? 22.143 -2.729 -23.376 1.00 62.88 88 VAL A N 1
ATOM 663 C CA . VAL A 1 88 ? 23.608 -2.919 -23.322 1.00 62.88 88 VAL A CA 1
ATOM 664 C C . VAL A 1 88 ? 24.195 -3.499 -24.612 1.00 62.88 88 VAL A C 1
ATOM 666 O O . VAL A 1 88 ? 25.346 -3.191 -24.922 1.00 62.88 88 VAL A O 1
ATOM 669 N N . SER A 1 89 ? 23.448 -4.299 -25.388 1.00 57.41 89 SER A N 1
ATOM 670 C CA . SER A 1 89 ? 23.971 -4.923 -26.620 1.00 57.41 89 SER A CA 1
ATOM 671 C C . SER A 1 89 ? 24.382 -3.911 -27.682 1.00 57.41 89 SER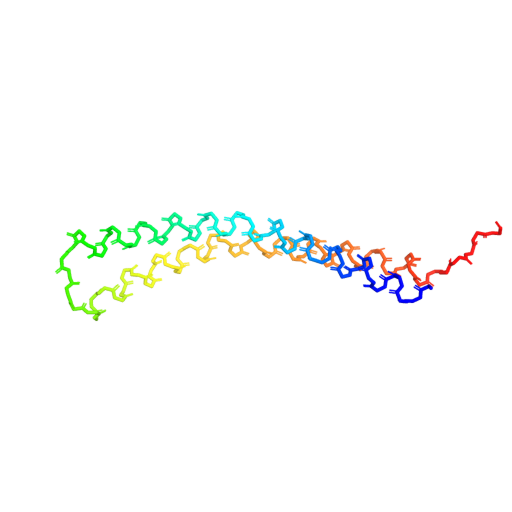 A C 1
ATOM 673 O O . SER A 1 89 ? 25.132 -4.257 -28.592 1.00 57.41 89 SER A O 1
ATOM 675 N N . GLY A 1 90 ? 23.976 -2.649 -27.526 1.00 57.75 90 GLY A N 1
ATOM 676 C CA . GLY A 1 90 ? 24.273 -1.623 -28.492 1.00 57.75 90 GLY A CA 1
ATOM 677 C C . GLY A 1 90 ? 23.576 -1.922 -29.811 1.00 57.75 90 GLY A C 1
ATOM 678 O O . GLY A 1 90 ? 23.241 -3.042 -30.187 1.00 57.75 90 GLY A O 1
ATOM 679 N N . ASN A 1 91 ? 23.371 -0.863 -30.559 1.00 52.91 91 ASN A N 1
ATOM 680 C CA . ASN A 1 91 ? 23.192 -0.980 -31.984 1.00 52.91 91 ASN A CA 1
ATOM 681 C C . ASN A 1 91 ? 24.379 -1.764 -32.594 1.00 52.91 91 ASN A C 1
ATOM 683 O O . ASN A 1 91 ? 25.456 -1.210 -32.807 1.00 52.91 91 ASN A O 1
ATOM 687 N N . GLY A 1 92 ? 24.162 -3.059 -32.817 1.00 57.41 92 GLY A N 1
ATOM 688 C CA . GLY A 1 92 ? 24.969 -3.963 -33.628 1.00 57.41 92 GLY A CA 1
ATOM 689 C C . GLY A 1 92 ? 24.180 -4.517 -34.816 1.00 57.41 92 GLY A C 1
ATOM 690 O O . GLY A 1 92 ? 24.519 -5.586 -35.320 1.00 57.41 92 GLY A O 1
ATOM 691 N N . SER A 1 93 ? 23.124 -3.830 -35.261 1.00 56.47 93 SER A N 1
ATOM 692 C CA . SER A 1 93 ? 22.589 -4.054 -36.605 1.00 56.47 93 SER A CA 1
ATOM 693 C C . SER A 1 93 ? 23.355 -3.144 -37.575 1.00 56.47 93 SER A C 1
ATOM 695 O O . SER A 1 93 ? 23.331 -1.931 -37.356 1.00 56.47 93 SER A O 1
ATOM 697 N N . PRO A 1 94 ? 24.061 -3.689 -38.585 1.00 47.44 94 PRO A N 1
ATOM 698 C CA . PRO A 1 94 ? 24.671 -2.887 -39.648 1.00 47.44 94 PRO A CA 1
ATOM 699 C C . PRO A 1 94 ? 23.653 -2.005 -40.382 1.00 47.44 94 PRO A C 1
ATOM 701 O O . PRO A 1 94 ? 22.453 -2.368 -40.406 1.00 47.44 94 PRO A O 1
#

Foldseek 3Di:
DVVVVVVVLVVLVVVLVVVLVVVVVVLVVVLVVVLVCVCVVVPPPPPVVSVVVNCVSVVVSCVVSVVVSVVSVVVSVVVVVVCVCVVVVPPPDD

Solvent-accessible surface area (backbone atoms only — not comparable to full-atom values): 5403 Å² total; per-residue (Å²): 106,77,71,54,57,52,49,54,50,52,50,51,51,54,49,52,50,49,64,55,43,51,61,52,51,53,51,51,50,55,52,51,50,53,50,51,50,54,50,60,71,67,67,63,83,54,67,76,69,56,45,56,64,51,49,52,52,51,50,51,51,48,60,66,47,45,63,58,55,50,49,52,54,50,52,52,52,49,53,50,62,66,46,48,56,64,72,68,62,51,94,76,74,131

Secondary structure (DSSP, 8-state):
-HHHHHHHHHHHHHHHHHHHHHHHHHHHHHHHHHHHHHHHHTT---HHHHHHHHHHHHHHHHHHHHHHHHHHHHHHHHHHHHHHHHHHS-----

pLDDT: mean 78.75, std 10.4, range [47.44, 90.75]

Nearest PDB structures (foldseek):
  6s3s-assembly1_H  TM=6.486E-01  e=4.538E-02  Vibrio mimicus CAIM 602

Mean predicted aligned error: 9.55 Å